Protein AF-A0A538QZY6-F1 (afdb_monomer)

pLDDT: mean 91.58, std 9.6, range [36.25, 98.44]

Solvent-accessible surface area (backbone atoms only — not comparable to full-atom values): 8959 Å² total; per-residue (Å²): 108,74,67,59,50,43,41,71,76,74,22,96,43,62,65,58,53,46,62,78,39,37,48,50,21,63,59,52,53,33,51,52,58,46,69,74,70,63,72,83,82,62,56,75,77,49,44,30,51,52,51,33,50,54,41,45,55,58,18,52,77,59,37,74,68,27,43,51,49,50,51,37,33,49,46,20,0,33,45,39,68,39,38,72,75,28,38,60,79,59,51,74,83,44,74,67,30,39,54,41,46,51,36,41,51,51,34,54,55,51,52,29,58,53,63,35,80,92,36,36,67,39,37,53,49,35,52,51,52,54,51,51,35,37,76,73,58,73,46,54,61,53,46,64,59,68,44,55,78,31,69,70,55,46,54,47,43,75,74,32,54,65,77,85,129

Structure (mmCIF, N/CA/C/O backbone):
data_AF-A0A538QZY6-F1
#
_entry.id   AF-A0A538QZY6-F1
#
loop_
_atom_site.group_PDB
_atom_site.id
_atom_site.type_symbol
_atom_site.label_atom_id
_atom_site.label_alt_id
_atom_site.label_comp_id
_atom_site.label_asym_id
_atom_site.label_entity_id
_atom_site.label_seq_id
_atom_site.pdbx_PDB_ins_code
_atom_site.Cartn_x
_atom_site.Cartn_y
_atom_site.Cartn_z
_atom_site.occupancy
_atom_site.B_iso_or_equiv
_atom_site.auth_seq_id
_atom_site.auth_comp_id
_atom_site.auth_asym_id
_atom_site.auth_atom_id
_atom_site.pdbx_PDB_model_num
ATOM 1 N N . MET A 1 1 ? -19.063 12.028 11.673 1.00 79.81 1 MET A N 1
ATOM 2 C CA . MET A 1 1 ? -17.652 11.579 11.793 1.00 79.81 1 MET A CA 1
ATOM 3 C C . MET A 1 1 ? -17.323 10.622 10.648 1.00 79.81 1 MET A C 1
ATOM 5 O O . MET A 1 1 ? -18.234 9.952 10.186 1.00 79.81 1 MET A O 1
ATOM 9 N N . LEU A 1 2 ? -16.073 10.538 10.168 1.00 86.00 2 LEU A N 1
ATOM 10 C CA . LEU A 1 2 ? -15.708 9.718 8.993 1.00 86.00 2 LEU A CA 1
ATOM 11 C C . LEU A 1 2 ? -16.147 8.241 9.110 1.00 86.00 2 LEU A C 1
ATOM 13 O O . LEU A 1 2 ? -16.649 7.680 8.143 1.00 86.00 2 LEU A O 1
ATOM 17 N N . LEU A 1 3 ? -16.060 7.637 10.300 1.00 86.69 3 LEU A N 1
ATOM 18 C CA . LEU A 1 3 ? -16.551 6.271 10.544 1.00 86.69 3 LEU A CA 1
ATOM 19 C C . LEU A 1 3 ? -18.059 6.105 10.293 1.00 86.69 3 LEU A C 1
ATOM 21 O O . LEU A 1 3 ? -18.479 5.092 9.750 1.00 86.69 3 LEU A O 1
ATOM 25 N N . GLU A 1 4 ? -18.878 7.108 10.612 1.00 88.31 4 GLU A N 1
ATOM 26 C CA . GLU A 1 4 ? -20.324 7.067 10.334 1.00 88.31 4 GLU A CA 1
ATOM 27 C C . GLU A 1 4 ? -20.609 7.099 8.827 1.00 88.31 4 GLU A C 1
ATOM 29 O O . GLU A 1 4 ? -21.620 6.571 8.369 1.00 88.31 4 GLU A O 1
ATOM 34 N N . ILE A 1 5 ? -19.719 7.723 8.051 1.00 89.56 5 ILE A N 1
ATOM 35 C CA . ILE A 1 5 ? -19.794 7.750 6.588 1.00 89.56 5 ILE A CA 1
ATOM 36 C C . ILE A 1 5 ? -19.426 6.372 6.045 1.00 89.56 5 ILE A C 1
ATOM 38 O O . ILE A 1 5 ? -20.178 5.815 5.259 1.00 89.56 5 ILE A O 1
ATOM 42 N N . VAL A 1 6 ? -18.353 5.762 6.550 1.00 91.56 6 VAL A N 1
ATOM 43 C CA . VAL A 1 6 ? -17.979 4.377 6.217 1.00 91.56 6 VAL A CA 1
ATOM 44 C C . VAL A 1 6 ? -19.123 3.397 6.525 1.00 91.56 6 VAL A C 1
ATOM 46 O O . VAL A 1 6 ? -19.472 2.567 5.682 1.00 91.56 6 VAL A O 1
ATOM 49 N N . HIS A 1 7 ? -19.767 3.541 7.690 1.00 91.81 7 HIS A N 1
ATOM 50 C CA . HIS A 1 7 ? -20.947 2.755 8.080 1.00 91.81 7 HIS A CA 1
ATOM 51 C C . HIS A 1 7 ? -22.124 2.974 7.136 1.00 91.81 7 HIS A C 1
ATOM 53 O O . HIS A 1 7 ? -22.794 2.020 6.745 1.00 91.81 7 HIS A O 1
ATOM 59 N N . ALA A 1 8 ? -22.352 4.216 6.721 1.00 90.06 8 ALA A N 1
ATOM 60 C CA . ALA A 1 8 ? -23.378 4.548 5.749 1.00 90.06 8 ALA A CA 1
ATOM 61 C C . ALA A 1 8 ? -23.125 3.988 4.348 1.00 90.06 8 ALA A C 1
ATOM 63 O O . ALA A 1 8 ? -24.085 3.677 3.647 1.00 90.06 8 ALA A O 1
ATOM 64 N N . CYS A 1 9 ? -21.860 3.817 3.966 1.00 89.69 9 CYS A N 1
ATOM 65 C CA . CYS A 1 9 ? -21.463 3.120 2.746 1.00 89.69 9 CYS A CA 1
ATOM 66 C C . CYS A 1 9 ? -21.626 1.588 2.865 1.00 89.69 9 CYS A C 1
ATOM 68 O O . CYS A 1 9 ? -21.268 0.865 1.939 1.00 89.69 9 CYS A O 1
ATOM 70 N N . GLY A 1 10 ? -22.140 1.071 3.992 1.00 93.56 10 GLY A N 1
ATOM 71 C CA . GLY A 1 10 ? -22.411 -0.353 4.218 1.00 93.56 10 GLY A CA 1
ATOM 72 C C . GLY A 1 10 ? -21.243 -1.146 4.809 1.00 93.56 10 GLY A C 1
ATOM 73 O O . GLY A 1 10 ? -21.323 -2.370 4.908 1.00 93.56 10 GLY A O 1
ATOM 74 N N . PHE A 1 11 ? -20.165 -0.481 5.228 1.00 95.00 11 PHE A N 1
ATOM 75 C CA . PHE A 1 11 ? -18.972 -1.136 5.763 1.00 95.00 11 PHE A CA 1
ATOM 76 C C . PHE A 1 11 ? -18.865 -0.917 7.263 1.00 95.00 11 PHE A C 1
ATOM 78 O O . PHE A 1 11 ? -18.998 0.199 7.734 1.00 95.00 11 PHE A O 1
ATOM 85 N N . ARG A 1 12 ? -18.581 -1.967 8.040 1.00 94.62 12 ARG A N 1
ATOM 86 C CA . ARG A 1 12 ? -18.455 -1.839 9.506 1.00 94.62 12 ARG A CA 1
ATOM 87 C C . ARG A 1 12 ? -17.124 -1.240 9.958 1.00 94.62 12 ARG A C 1
ATOM 89 O O . ARG A 1 12 ? -17.041 -0.736 11.075 1.00 94.62 12 ARG A O 1
ATOM 96 N N . THR A 1 13 ? -16.095 -1.338 9.122 1.00 95.75 13 THR A N 1
ATOM 97 C CA . THR A 1 13 ? -14.733 -0.902 9.436 1.00 95.75 13 THR A CA 1
ATOM 98 C C . THR A 1 13 ? -14.087 -0.259 8.210 1.00 95.75 13 THR A C 1
ATOM 100 O O . THR A 1 13 ? -14.523 -0.496 7.077 1.00 95.75 13 THR A O 1
ATOM 103 N N . ILE A 1 14 ? -13.052 0.554 8.427 1.00 96.56 14 ILE A N 1
ATOM 104 C CA . ILE A 1 14 ? -12.299 1.204 7.350 1.00 96.56 14 ILE A CA 1
ATOM 105 C C . ILE A 1 14 ? -11.533 0.154 6.550 1.00 96.56 14 ILE A C 1
ATOM 107 O O . ILE A 1 14 ? -11.522 0.218 5.320 1.00 96.56 14 ILE A O 1
ATOM 111 N N . THR A 1 15 ? -10.982 -0.863 7.221 1.00 96.00 15 THR A N 1
ATOM 112 C CA . THR A 1 15 ? -10.328 -1.986 6.536 1.00 96.00 15 THR A CA 1
ATOM 113 C C . THR A 1 15 ? -11.280 -2.653 5.550 1.00 96.00 15 THR A C 1
ATOM 115 O O . THR A 1 15 ? -10.921 -2.824 4.391 1.00 96.00 15 THR A O 1
ATOM 118 N N . ALA A 1 16 ? -12.519 -2.961 5.950 1.00 96.25 16 ALA A N 1
ATOM 119 C CA . ALA A 1 16 ? -13.495 -3.579 5.050 1.00 96.25 16 ALA A CA 1
ATOM 120 C C . ALA A 1 16 ? -13.841 -2.679 3.847 1.00 96.25 16 ALA A C 1
ATOM 122 O O . ALA A 1 16 ? -13.950 -3.165 2.721 1.00 96.25 16 ALA A O 1
ATOM 123 N N . PHE A 1 17 ? -13.981 -1.368 4.074 1.00 96.31 17 PHE A N 1
ATOM 124 C CA . PHE A 1 17 ? -14.220 -0.390 3.008 1.00 96.31 17 PHE A CA 1
ATOM 125 C C . PHE A 1 17 ? -13.070 -0.342 1.993 1.00 96.31 17 PHE A C 1
ATOM 127 O O . PHE A 1 17 ? -13.309 -0.312 0.781 1.00 96.31 17 PHE A O 1
ATOM 134 N N . ALA A 1 18 ? -11.827 -0.368 2.478 1.00 96.31 18 ALA A N 1
ATOM 135 C CA . ALA A 1 18 ? -10.643 -0.338 1.635 1.00 96.31 18 ALA A CA 1
ATOM 136 C C . ALA A 1 18 ? -10.382 -1.679 0.922 1.00 96.31 18 ALA A C 1
ATOM 138 O O . ALA A 1 18 ? -10.010 -1.686 -0.251 1.00 96.31 18 ALA A O 1
ATOM 139 N N . GLU A 1 19 ? -10.587 -2.819 1.583 1.00 94.94 19 GLU A N 1
ATOM 140 C CA . GLU A 1 19 ? -10.441 -4.168 1.004 1.00 94.94 19 GLU A CA 1
ATOM 141 C C . GLU A 1 19 ? -11.405 -4.399 -0.169 1.00 94.94 19 GLU A C 1
ATOM 143 O O . GLU A 1 19 ? -11.042 -5.047 -1.145 1.00 94.94 19 GLU A O 1
ATOM 148 N N . ALA A 1 20 ? -12.594 -3.788 -0.146 1.00 96.00 20 ALA A N 1
ATOM 149 C CA . ALA A 1 20 ? -13.535 -3.837 -1.269 1.00 96.00 20 ALA A CA 1
ATOM 150 C C . ALA A 1 20 ? -13.046 -3.103 -2.535 1.00 96.00 20 ALA A C 1
ATOM 152 O O . ALA A 1 20 ? -13.638 -3.251 -3.603 1.00 96.00 20 ALA A O 1
ATOM 153 N N . ARG A 1 21 ? -11.980 -2.300 -2.429 1.00 95.44 21 ARG A N 1
ATOM 154 C CA . ARG A 1 21 ? -11.424 -1.483 -3.518 1.00 95.44 21 ARG A CA 1
ATOM 155 C C . ARG A 1 21 ? -9.903 -1.622 -3.575 1.00 95.44 21 ARG A C 1
ATOM 157 O O . ARG A 1 21 ? -9.216 -0.616 -3.435 1.00 95.44 21 ARG A O 1
ATOM 164 N N . PRO A 1 22 ? -9.338 -2.826 -3.748 1.00 94.62 22 PRO A N 1
ATOM 165 C CA . PRO A 1 22 ? -7.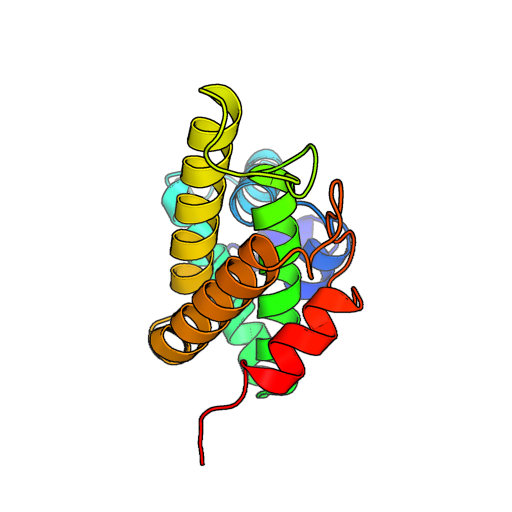955 -3.136 -3.379 1.00 94.62 22 PRO A CA 1
ATOM 166 C C . PRO A 1 22 ? -6.879 -2.295 -4.085 1.00 94.62 22 PRO A C 1
ATOM 168 O O . PRO A 1 22 ? -5.785 -2.135 -3.557 1.00 94.62 22 PRO A O 1
ATOM 171 N N . THR A 1 23 ? -7.191 -1.705 -5.238 1.00 97.00 23 THR A N 1
ATOM 172 C CA . THR A 1 23 ? -6.284 -0.844 -6.012 1.00 97.00 23 THR A CA 1
ATOM 173 C C . THR A 1 23 ? -6.590 0.651 -5.889 1.00 97.00 23 THR A C 1
ATOM 175 O O . THR A 1 23 ? -5.952 1.450 -6.565 1.00 97.00 23 THR A O 1
ATOM 178 N N . ALA A 1 24 ? -7.565 1.050 -5.069 1.00 97.50 24 ALA A N 1
ATOM 179 C CA . ALA A 1 24 ? -7.823 2.459 -4.788 1.00 97.50 24 ALA A CA 1
ATOM 180 C C . ALA A 1 24 ? -6.763 3.003 -3.821 1.00 97.50 24 ALA A C 1
ATOM 182 O O . ALA A 1 24 ? -6.508 2.387 -2.774 1.00 97.50 24 ALA A O 1
ATOM 183 N N . SER A 1 25 ? -6.163 4.141 -4.182 1.00 97.62 25 SER A N 1
ATOM 184 C CA . SER A 1 25 ? -5.279 4.922 -3.310 1.00 97.62 25 SER A CA 1
ATOM 185 C C . SER A 1 25 ? -6.056 5.542 -2.156 1.00 97.62 25 SER A C 1
ATOM 187 O O . SER A 1 25 ? -7.286 5.649 -2.207 1.00 97.62 25 SER A O 1
ATOM 189 N N . LEU A 1 26 ? -5.356 5.996 -1.115 1.00 96.88 26 LEU A N 1
ATOM 190 C CA . LEU A 1 26 ? -6.021 6.636 0.018 1.00 96.88 26 LEU A CA 1
ATOM 191 C C . LEU A 1 26 ? -6.792 7.887 -0.417 1.00 96.88 26 LEU A C 1
ATOM 193 O O . LEU A 1 26 ? -7.897 8.136 0.065 1.00 96.88 26 LEU A O 1
ATOM 197 N N . ARG A 1 27 ? -6.246 8.622 -1.391 1.00 95.75 27 ARG A N 1
ATOM 198 C CA . ARG A 1 27 ? -6.925 9.759 -2.001 1.00 95.75 27 ARG A CA 1
ATOM 199 C C . ARG A 1 27 ? -8.246 9.366 -2.657 1.00 95.75 27 ARG A C 1
ATOM 201 O O . ARG A 1 27 ? -9.254 10.015 -2.413 1.00 95.75 27 ARG A O 1
ATOM 208 N N . GLN A 1 28 ? -8.249 8.307 -3.462 1.00 95.81 28 GLN A N 1
ATOM 209 C CA . GLN A 1 28 ? -9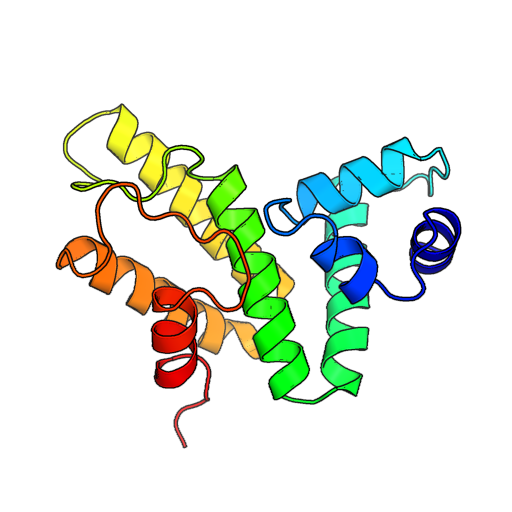.459 7.832 -4.138 1.00 95.81 28 GLN A CA 1
ATOM 210 C C . GLN A 1 28 ? -10.496 7.318 -3.136 1.00 95.81 28 GLN A C 1
ATOM 212 O O . GLN A 1 28 ? -11.673 7.622 -3.267 1.00 95.81 28 GLN A O 1
ATOM 217 N N . LEU A 1 29 ? -10.058 6.604 -2.094 1.00 95.56 29 LEU A N 1
ATOM 218 C CA . LEU A 1 29 ? -10.931 6.175 -0.999 1.00 95.56 29 LEU A CA 1
ATOM 219 C C . LEU A 1 29 ? -11.575 7.371 -0.279 1.00 95.56 29 LEU A C 1
ATOM 221 O O . LEU A 1 29 ? -12.756 7.327 0.057 1.00 95.56 29 LEU A O 1
ATOM 225 N N . ALA A 1 30 ? -10.814 8.442 -0.049 1.00 93.62 30 ALA A N 1
ATOM 226 C CA . ALA A 1 30 ? -11.327 9.673 0.540 1.00 93.62 30 ALA A CA 1
ATOM 227 C C . ALA A 1 30 ? -12.313 10.398 -0.392 1.00 93.62 30 ALA A C 1
ATOM 229 O O . ALA A 1 30 ? -13.365 10.842 0.070 1.00 93.62 30 ALA A O 1
ATOM 230 N N . ASP A 1 31 ? -11.999 10.486 -1.687 1.00 91.75 31 ASP A N 1
ATOM 231 C CA . ASP A 1 31 ? -12.868 11.102 -2.691 1.00 91.75 31 ASP A CA 1
ATOM 232 C C . ASP A 1 31 ? -14.198 10.322 -2.826 1.00 91.75 31 ASP A C 1
ATOM 234 O O . ASP A 1 31 ? -15.259 10.945 -2.872 1.00 91.75 31 ASP A O 1
ATOM 238 N N . ASP A 1 32 ? -14.170 8.982 -2.781 1.00 91.12 32 ASP A N 1
ATOM 239 C CA . ASP A 1 32 ? -15.366 8.120 -2.765 1.00 91.12 32 ASP A CA 1
ATOM 240 C C . ASP A 1 32 ? -16.256 8.411 -1.541 1.00 91.12 32 ASP A C 1
ATOM 242 O O . ASP A 1 32 ? -17.459 8.637 -1.675 1.00 91.12 32 ASP A O 1
ATOM 246 N N . LEU A 1 33 ? -15.667 8.470 -0.339 1.00 89.75 33 LEU A N 1
ATOM 247 C CA . LEU A 1 33 ? -16.406 8.789 0.892 1.00 89.75 33 LEU A CA 1
ATOM 248 C C . LEU A 1 33 ? -16.996 10.207 0.867 1.00 89.75 33 LEU A C 1
ATOM 250 O O . LEU A 1 33 ? -18.055 10.453 1.449 1.00 89.75 33 LEU A O 1
ATOM 254 N N . GLN A 1 34 ? -16.318 11.149 0.209 1.00 86.31 34 GLN A N 1
ATOM 255 C CA . GLN A 1 34 ? -16.806 12.515 0.046 1.00 86.31 34 GLN A CA 1
ATOM 256 C C . GLN A 1 34 ? -17.952 12.593 -0.976 1.00 86.31 34 GLN A C 1
ATOM 258 O O . GLN A 1 34 ? -18.901 13.358 -0.770 1.00 86.31 34 GLN A O 1
ATOM 263 N N . ALA A 1 35 ? -17.875 11.816 -2.061 1.00 83.50 35 ALA A N 1
ATOM 264 C CA . ALA A 1 35 ? -18.884 11.764 -3.117 1.00 83.50 35 ALA A CA 1
ATOM 265 C C . ALA A 1 35 ? -20.223 11.189 -2.627 1.00 83.50 35 ALA A C 1
ATOM 267 O O . ALA A 1 35 ? -21.274 11.657 -3.066 1.00 83.50 35 ALA A O 1
ATOM 268 N N . ASP A 1 36 ? -20.202 10.289 -1.639 1.00 74.25 36 ASP A N 1
ATOM 269 C CA . ASP A 1 36 ? -21.397 9.709 -1.001 1.00 74.25 36 ASP A CA 1
ATOM 270 C C . ASP A 1 36 ? -22.198 10.708 -0.121 1.00 74.25 36 ASP A C 1
ATOM 272 O O . ASP A 1 36 ? -23.066 10.340 0.677 1.00 74.25 36 ASP A O 1
ATOM 276 N N . GLY A 1 37 ? -21.965 12.015 -0.298 1.00 57.38 37 GLY A N 1
ATOM 277 C CA . GLY A 1 37 ? -22.917 13.079 0.037 1.00 57.38 37 GLY A CA 1
ATOM 278 C C . GLY A 1 37 ? -22.879 13.584 1.479 1.00 57.38 37 GLY A C 1
ATOM 279 O O . GLY A 1 37 ? -23.653 14.470 1.841 1.00 57.38 37 GLY A O 1
ATOM 280 N N . ARG A 1 38 ? -21.968 13.082 2.316 1.00 63.06 38 ARG A N 1
ATOM 281 C CA . ARG A 1 38 ? -21.813 13.508 3.717 1.00 63.06 38 ARG A CA 1
ATOM 282 C C . ARG A 1 38 ? -20.613 14.437 3.855 1.00 63.06 38 ARG A C 1
ATOM 284 O O . ARG A 1 38 ? -19.608 14.092 4.468 1.00 63.06 38 ARG A O 1
ATOM 291 N N . SER A 1 39 ? -20.700 15.621 3.250 1.00 60.69 39 SER A N 1
ATOM 292 C CA . SER A 1 39 ? -19.628 16.616 3.347 1.00 60.69 39 SER A CA 1
ATOM 293 C C . SER A 1 39 ? -19.404 17.021 4.806 1.00 60.69 39 SER A C 1
ATOM 295 O O . SER A 1 39 ? -20.248 17.669 5.418 1.00 60.69 39 SER A O 1
ATOM 297 N N . LEU A 1 40 ? -18.238 16.674 5.354 1.00 66.62 40 LEU A N 1
ATOM 298 C CA . LEU A 1 40 ? -17.771 17.147 6.660 1.00 66.62 40 LEU A CA 1
ATOM 299 C C . LEU A 1 40 ? -17.253 18.600 6.608 1.00 66.62 40 LEU A C 1
ATOM 301 O O . LEU A 1 40 ? -16.715 19.088 7.596 1.00 66.62 40 LEU A O 1
ATOM 305 N N . GLY A 1 41 ? -17.346 19.284 5.456 1.00 69.44 41 GLY A N 1
ATOM 306 C CA . GLY A 1 41 ? -16.753 20.613 5.253 1.00 69.44 41 GLY A CA 1
ATOM 307 C C . GLY A 1 41 ? -15.217 20.617 5.256 1.00 69.44 41 GLY A C 1
ATOM 308 O O . GLY A 1 41 ? -14.598 21.674 5.338 1.00 69.44 41 GLY A O 1
ATOM 309 N N . LEU A 1 42 ? -14.589 19.441 5.180 1.00 73.25 42 LEU A N 1
ATOM 310 C CA . LEU A 1 42 ? -13.139 19.283 5.192 1.00 73.25 42 LEU A CA 1
ATOM 311 C C . LEU A 1 42 ? -12.550 19.485 3.791 1.00 73.25 42 LEU A C 1
ATOM 313 O O . LEU A 1 42 ? -13.123 19.055 2.790 1.00 73.25 42 LEU A O 1
ATOM 317 N N . SER A 1 43 ? -11.361 20.094 3.728 1.00 79.12 43 SER A N 1
ATOM 318 C CA . SER A 1 43 ? -10.573 20.127 2.490 1.00 79.12 43 SER A CA 1
ATOM 319 C C . SER A 1 43 ? -10.195 18.702 2.050 1.00 79.12 43 SER A C 1
ATOM 321 O O . SER A 1 43 ? -10.026 17.836 2.913 1.00 79.12 43 SER A O 1
ATOM 323 N N . PRO A 1 44 ? -9.980 18.436 0.750 1.00 71.12 44 PRO A N 1
ATOM 324 C CA . PRO A 1 44 ? -9.689 17.077 0.287 1.00 71.12 44 PRO A CA 1
ATOM 325 C C . PRO A 1 44 ? -8.458 16.430 0.955 1.00 71.12 44 PRO A C 1
ATOM 327 O O . PRO A 1 44 ? -8.482 15.260 1.318 1.00 71.12 44 PRO A O 1
ATOM 330 N N . GLY A 1 45 ? -7.401 17.207 1.230 1.00 78.19 45 GLY A N 1
ATOM 331 C CA . GLY A 1 45 ? -6.217 16.711 1.954 1.00 78.19 45 GLY A CA 1
ATOM 332 C C . GLY A 1 45 ? -6.423 16.508 3.464 1.00 78.19 45 GLY A C 1
ATOM 333 O O . GLY A 1 45 ? -5.550 15.966 4.143 1.00 78.19 45 GLY A O 1
ATOM 334 N N . ALA A 1 46 ? -7.540 16.973 4.029 1.00 85.81 46 ALA A N 1
ATOM 335 C CA . ALA A 1 46 ? -7.920 16.688 5.412 1.00 85.81 46 ALA A CA 1
ATOM 336 C C . ALA A 1 46 ? -8.695 15.366 5.522 1.00 85.81 46 ALA A C 1
ATOM 338 O O . ALA A 1 46 ? -8.439 14.617 6.460 1.00 85.81 46 ALA A O 1
ATOM 339 N N . TRP A 1 47 ? -9.551 15.038 4.545 1.00 89.00 47 TRP A N 1
ATOM 340 C CA . TRP A 1 47 ? -10.222 13.733 4.473 1.00 89.00 47 TRP A CA 1
ATOM 341 C C . TRP A 1 47 ? -9.227 12.583 4.399 1.00 89.00 47 TRP A C 1
ATOM 343 O O . TRP A 1 47 ? -9.299 11.647 5.186 1.00 89.00 47 TRP A O 1
ATOM 353 N N . GLU A 1 48 ? -8.266 12.691 3.486 1.00 91.50 48 GLU A N 1
ATOM 354 C CA . GLU A 1 48 ? -7.233 11.681 3.277 1.00 91.50 48 GLU A CA 1
ATOM 355 C C . GLU A 1 48 ? -6.415 11.421 4.548 1.00 91.50 48 GLU A C 1
ATOM 357 O O . GLU A 1 48 ? -6.274 10.280 4.979 1.00 91.50 48 GLU A O 1
ATOM 362 N N . ARG A 1 49 ? -5.946 12.484 5.214 1.00 91.56 49 ARG A N 1
ATOM 363 C CA . ARG A 1 49 ? -5.193 12.356 6.470 1.00 91.56 49 ARG A CA 1
ATOM 364 C C . ARG A 1 49 ? -6.032 11.769 7.600 1.00 91.56 49 ARG A C 1
ATOM 366 O O . ARG A 1 49 ? -5.531 10.928 8.335 1.00 91.56 49 ARG A O 1
ATOM 373 N N . GLN A 1 50 ? -7.291 12.186 7.728 1.00 92.81 50 GLN A N 1
ATOM 374 C CA . GLN A 1 50 ? -8.184 11.650 8.754 1.00 92.81 50 GLN A CA 1
ATOM 375 C C . GLN A 1 50 ? -8.527 10.176 8.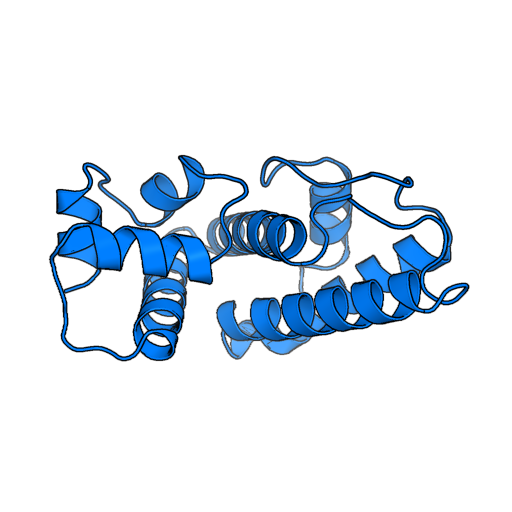501 1.00 92.81 50 GLN A C 1
ATOM 377 O O . GLN A 1 50 ? -8.608 9.401 9.450 1.00 92.81 50 GLN A O 1
ATOM 382 N N . LEU A 1 51 ? -8.696 9.775 7.239 1.00 95.19 51 LEU A N 1
ATOM 383 C CA . LEU A 1 51 ? -8.903 8.380 6.863 1.00 95.19 51 LEU A CA 1
ATOM 384 C C . LEU A 1 51 ? -7.673 7.528 7.202 1.00 95.19 51 LEU A C 1
ATOM 386 O O . LEU A 1 51 ? -7.830 6.458 7.783 1.00 95.19 51 LEU A O 1
ATOM 390 N N . ALA A 1 52 ? -6.465 8.013 6.890 1.00 96.56 52 ALA A N 1
ATOM 391 C CA . ALA A 1 52 ? -5.212 7.353 7.270 1.00 96.56 52 ALA A CA 1
ATOM 392 C C . ALA A 1 52 ? -5.095 7.173 8.789 1.00 96.56 52 ALA A C 1
ATOM 394 O O . ALA A 1 52 ? -4.743 6.089 9.241 1.00 96.56 52 ALA A O 1
ATOM 395 N N . GLU A 1 53 ? -5.394 8.224 9.559 1.00 95.88 53 GLU A N 1
ATOM 396 C CA . GLU A 1 53 ? -5.341 8.196 11.024 1.00 95.88 53 GLU A CA 1
ATOM 397 C C . GLU A 1 53 ? -6.261 7.115 11.593 1.00 95.88 53 GLU A C 1
ATOM 399 O O . GLU A 1 53 ? -5.802 6.203 12.271 1.00 95.88 53 GLU A O 1
ATOM 404 N N . LEU A 1 54 ? -7.547 7.170 11.240 1.00 95.94 54 LEU A N 1
ATOM 405 C CA . LEU A 1 54 ? -8.551 6.252 11.774 1.00 95.94 54 LEU A CA 1
ATOM 406 C C . LEU A 1 54 ? -8.308 4.806 11.329 1.00 95.94 54 LEU A C 1
ATOM 408 O O . LEU A 1 54 ? -8.565 3.873 12.086 1.00 95.94 54 LEU A O 1
ATOM 412 N N . TRP A 1 55 ? -7.809 4.599 10.106 1.00 97.69 55 TRP A N 1
ATOM 413 C CA . TRP A 1 55 ? -7.437 3.260 9.657 1.00 97.69 55 TRP A CA 1
ATOM 414 C C . TRP A 1 55 ? -6.236 2.726 10.436 1.00 97.69 55 TRP A C 1
ATOM 416 O O . TRP A 1 55 ? -6.206 1.549 10.791 1.00 97.69 55 TRP A O 1
ATOM 426 N N . ARG A 1 56 ? -5.266 3.590 10.749 1.00 97.06 56 ARG A N 1
ATOM 427 C CA . ARG A 1 56 ? -4.118 3.213 11.570 1.00 97.06 56 ARG A CA 1
ATOM 428 C C . ARG A 1 56 ? -4.544 2.844 12.980 1.00 97.06 56 ARG A C 1
ATOM 430 O O . ARG A 1 56 ? -4.145 1.786 13.439 1.00 97.06 56 ARG A O 1
ATOM 437 N N . GLU A 1 57 ? -5.402 3.637 13.614 1.00 96.12 57 GLU A N 1
ATOM 438 C CA . GLU A 1 57 ? -5.980 3.304 14.921 1.00 96.12 57 GLU A CA 1
ATOM 439 C C . GLU A 1 57 ? -6.690 1.936 14.889 1.00 96.12 57 GLU A C 1
ATOM 441 O O . GLU A 1 57 ? -6.454 1.090 15.750 1.00 96.12 57 GLU A O 1
ATOM 446 N N . GLU A 1 58 ? -7.507 1.667 13.861 1.00 96.81 58 GLU A N 1
ATOM 447 C CA . GLU A 1 58 ? -8.152 0.358 13.670 1.00 96.81 58 GLU A CA 1
ATOM 448 C C . GLU A 1 58 ? -7.124 -0.778 13.532 1.00 96.81 58 GLU A C 1
ATOM 450 O O . GLU A 1 58 ? -7.291 -1.847 14.120 1.00 96.81 58 GLU A O 1
ATOM 455 N N . ALA A 1 59 ? -6.054 -0.557 12.769 1.00 96.88 59 ALA A N 1
ATOM 456 C CA . ALA A 1 59 ? -5.001 -1.540 12.548 1.00 96.88 59 ALA A CA 1
ATOM 457 C C . ALA A 1 59 ? -4.129 -1.768 13.797 1.00 96.88 59 ALA A C 1
ATOM 459 O O . ALA A 1 59 ? -3.715 -2.901 14.045 1.00 96.88 59 ALA A O 1
ATOM 460 N N . GLU A 1 60 ? -3.889 -0.737 14.611 1.00 95.56 60 GLU A N 1
ATOM 461 C CA . GLU A 1 60 ? -3.150 -0.822 15.878 1.00 95.56 60 GLU A CA 1
ATOM 462 C C . GLU A 1 60 ? -3.878 -1.711 16.893 1.00 95.56 60 GLU A C 1
ATOM 464 O O . GLU A 1 60 ? -3.233 -2.495 17.593 1.00 95.56 60 GLU A O 1
ATOM 469 N N . LEU A 1 61 ? -5.217 -1.686 16.914 1.00 96.25 61 LEU A N 1
ATOM 470 C CA . LEU A 1 61 ? -6.027 -2.595 17.739 1.00 96.25 61 LEU A CA 1
ATOM 471 C C . LEU A 1 61 ? -5.833 -4.077 17.371 1.00 96.25 61 LEU A C 1
ATOM 473 O O . LEU A 1 61 ? -6.078 -4.954 18.199 1.00 96.25 61 LEU A O 1
ATOM 477 N N . LEU A 1 62 ? -5.381 -4.363 16.146 1.00 94.19 62 LEU A N 1
ATOM 478 C CA . LEU A 1 62 ? -5.054 -5.707 15.658 1.00 94.19 62 LEU A CA 1
ATOM 479 C C . LEU A 1 62 ? -3.561 -6.058 15.837 1.00 94.19 62 LEU A C 1
ATOM 481 O O . LEU A 1 62 ? -3.127 -7.148 15.454 1.00 94.19 62 LEU A O 1
ATOM 485 N N . GLY A 1 63 ? -2.771 -5.156 16.424 1.00 93.50 63 GLY A N 1
ATOM 486 C CA . GLY A 1 63 ? -1.343 -5.324 16.676 1.00 93.50 63 GLY A CA 1
ATOM 487 C C . GLY A 1 63 ? -0.466 -5.195 15.425 1.00 93.50 63 GLY A C 1
ATOM 488 O O . GLY A 1 63 ? -0.891 -4.730 14.368 1.00 93.50 63 GLY A O 1
ATOM 489 N N . ALA A 1 64 ? 0.792 -5.636 15.540 1.00 91.81 64 ALA A N 1
ATOM 490 C CA . ALA A 1 64 ? 1.805 -5.471 14.491 1.00 91.81 64 ALA A CA 1
ATOM 491 C C . ALA A 1 64 ? 1.379 -6.054 13.128 1.00 91.81 64 ALA A C 1
ATOM 493 O O . ALA A 1 64 ? 1.614 -5.435 12.091 1.00 91.81 64 ALA A O 1
ATOM 494 N N . ALA A 1 65 ? 0.696 -7.205 13.129 1.00 93.12 65 ALA A N 1
ATOM 495 C CA . ALA A 1 65 ? 0.194 -7.836 11.908 1.00 93.12 65 ALA A CA 1
ATOM 496 C C . ALA A 1 65 ? -0.921 -7.016 11.228 1.00 93.12 65 ALA A C 1
ATOM 498 O O . ALA A 1 65 ? -1.010 -6.998 9.999 1.00 93.12 65 ALA A O 1
ATOM 499 N N . GLY A 1 66 ? -1.749 -6.311 12.007 1.00 95.88 66 GLY A N 1
ATOM 500 C CA . GLY A 1 66 ? -2.765 -5.400 11.482 1.00 95.88 66 GLY A CA 1
ATOM 501 C C . GLY A 1 66 ? -2.144 -4.207 10.767 1.00 95.88 66 GLY A C 1
ATOM 502 O O . GLY A 1 66 ? -2.515 -3.895 9.635 1.00 95.88 66 GLY A O 1
ATOM 503 N N . ILE A 1 67 ? -1.143 -3.590 11.397 1.00 96.56 67 ILE A N 1
ATOM 504 C CA . ILE A 1 67 ? -0.406 -2.452 10.838 1.00 96.56 67 ILE A CA 1
ATOM 505 C C . ILE A 1 67 ? 0.367 -2.839 9.578 1.00 96.56 67 ILE A C 1
ATOM 507 O O . ILE A 1 67 ? 0.326 -2.115 8.584 1.00 96.56 67 ILE A O 1
ATOM 511 N N . GLU A 1 68 ? 1.000 -4.012 9.570 1.00 96.50 68 GLU A N 1
ATOM 512 C CA . GLU A 1 68 ? 1.646 -4.552 8.374 1.00 96.50 68 GLU A CA 1
ATOM 513 C C . GLU A 1 68 ? 0.651 -4.738 7.222 1.00 96.50 68 GLU A C 1
ATOM 515 O O . GLU A 1 68 ? 0.896 -4.279 6.103 1.00 96.50 68 GLU A O 1
ATOM 520 N N . ARG A 1 69 ? -0.502 -5.367 7.490 1.00 96.69 69 ARG A N 1
ATOM 521 C CA . ARG A 1 69 ? -1.537 -5.586 6.473 1.00 96.69 69 ARG A CA 1
ATOM 522 C C . ARG A 1 69 ? -2.081 -4.266 5.930 1.00 96.69 69 ARG A C 1
ATOM 524 O O . ARG A 1 69 ? -2.192 -4.119 4.713 1.00 96.69 69 ARG A O 1
ATOM 531 N N . MET A 1 70 ? -2.386 -3.307 6.805 1.00 97.75 70 MET A N 1
ATOM 532 C CA . MET A 1 70 ? -2.808 -1.961 6.406 1.00 97.75 70 MET A CA 1
ATOM 533 C C . MET A 1 70 ? -1.759 -1.313 5.501 1.00 97.75 70 MET A C 1
ATOM 535 O O . MET A 1 70 ? -2.098 -0.775 4.449 1.00 97.75 70 MET A O 1
ATOM 539 N N . ALA A 1 71 ? -0.484 -1.384 5.879 1.00 97.94 71 ALA A N 1
ATOM 540 C CA . ALA A 1 71 ? 0.600 -0.774 5.128 1.00 97.94 71 ALA A CA 1
ATOM 541 C C . ALA A 1 71 ? 0.770 -1.388 3.735 1.00 97.94 71 ALA A C 1
ATOM 543 O O . ALA A 1 71 ? 0.900 -0.637 2.762 1.00 97.94 71 ALA A O 1
ATOM 544 N N . ARG A 1 72 ? 0.706 -2.724 3.619 1.00 98.00 72 ARG A N 1
ATOM 545 C CA . ARG A 1 72 ? 0.682 -3.415 2.319 1.00 98.00 72 ARG A CA 1
ATOM 546 C C . ARG A 1 72 ? -0.508 -2.966 1.492 1.00 98.00 72 ARG A C 1
ATOM 548 O O . ARG A 1 72 ? -0.342 -2.574 0.341 1.00 98.00 72 ARG A O 1
ATOM 555 N N . ARG A 1 73 ? -1.701 -2.961 2.089 1.00 98.06 73 ARG A N 1
ATOM 556 C CA . ARG A 1 73 ? -2.928 -2.576 1.397 1.00 98.06 73 ARG A CA 1
ATOM 557 C C . ARG A 1 73 ? -2.862 -1.138 0.890 1.00 98.06 73 ARG A C 1
ATOM 559 O O . ARG A 1 73 ? -3.163 -0.921 -0.280 1.00 98.06 73 ARG A O 1
ATOM 566 N N . LEU A 1 74 ? -2.439 -0.180 1.710 1.00 98.00 74 LEU A N 1
ATOM 567 C CA . LEU A 1 74 ? -2.217 1.202 1.278 1.00 98.00 74 LEU A CA 1
ATOM 568 C C . LEU A 1 74 ? -1.245 1.266 0.099 1.00 98.00 74 LEU A C 1
ATOM 570 O O . LEU A 1 74 ? -1.549 1.902 -0.907 1.00 98.00 74 LEU A O 1
ATOM 574 N N . LEU A 1 75 ? -0.114 0.560 0.191 1.00 98.19 75 LEU A N 1
ATOM 575 C CA . LEU A 1 75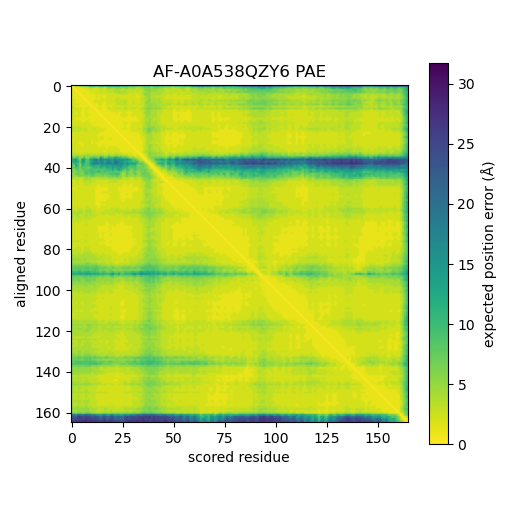 ? 0.915 0.580 -0.844 1.00 98.19 75 LEU A CA 1
ATOM 576 C C . LEU A 1 75 ? 0.389 0.096 -2.202 1.00 98.19 75 LEU A C 1
ATOM 578 O O . LEU A 1 75 ? 0.718 0.698 -3.218 1.00 98.19 75 LEU A O 1
ATOM 582 N N . VAL A 1 76 ? -0.465 -0.934 -2.231 1.00 98.44 76 VAL A N 1
ATOM 583 C CA . VAL A 1 76 ? -1.119 -1.406 -3.468 1.00 98.44 76 VAL A CA 1
ATOM 584 C C . VAL A 1 76 ? -1.869 -0.270 -4.166 1.00 98.44 76 VAL A C 1
ATOM 586 O O . VAL A 1 76 ? -1.697 -0.058 -5.366 1.00 98.44 76 VAL A O 1
ATOM 589 N N . GLY A 1 77 ? -2.672 0.484 -3.410 1.00 98.25 77 GLY A N 1
ATOM 590 C CA . GLY A 1 77 ? -3.446 1.605 -3.939 1.00 98.25 77 GLY A CA 1
ATOM 591 C C . GLY A 1 77 ? -2.567 2.752 -4.434 1.00 98.25 77 GLY A C 1
ATOM 592 O O . GLY A 1 77 ? -2.773 3.267 -5.533 1.00 98.25 77 GLY A O 1
ATOM 593 N N . GLU A 1 78 ? -1.548 3.120 -3.655 1.00 98.44 78 GLU A N 1
ATOM 594 C CA . GLU A 1 78 ? -0.612 4.184 -4.033 1.00 98.44 78 GLU A CA 1
ATOM 595 C C . GLU A 1 78 ? 0.187 3.823 -5.296 1.00 98.44 78 GLU A C 1
ATOM 597 O O . GLU A 1 78 ? 0.335 4.653 -6.195 1.00 98.44 78 GLU A O 1
ATOM 602 N N . LEU A 1 79 ? 0.640 2.570 -5.426 1.00 98.19 79 LEU A N 1
ATOM 603 C CA . LEU A 1 79 ? 1.313 2.091 -6.635 1.00 98.19 79 LEU A CA 1
ATOM 604 C C . LEU A 1 79 ? 0.370 2.094 -7.844 1.00 98.19 79 LEU A C 1
ATOM 606 O O . LEU A 1 79 ? 0.747 2.592 -8.905 1.00 98.19 79 LEU A O 1
ATOM 610 N N . ALA A 1 80 ? -0.858 1.594 -7.691 1.00 98.12 80 ALA A N 1
ATOM 611 C CA . ALA A 1 80 ? -1.851 1.574 -8.764 1.00 98.12 80 ALA A CA 1
ATOM 612 C C . ALA A 1 80 ? -2.163 2.980 -9.303 1.00 98.12 80 ALA A C 1
ATOM 614 O O . ALA A 1 80 ? -2.255 3.167 -10.519 1.00 98.12 80 ALA A O 1
ATOM 615 N N . ALA A 1 81 ? -2.264 3.978 -8.423 1.00 97.69 81 ALA A N 1
ATOM 616 C CA . ALA A 1 81 ? -2.480 5.366 -8.821 1.00 97.69 81 ALA A CA 1
ATOM 617 C C . ALA A 1 81 ? -1.229 6.011 -9.449 1.00 97.69 81 ALA A C 1
ATOM 619 O O . ALA A 1 81 ? -1.334 6.741 -10.439 1.00 97.69 81 ALA A O 1
ATOM 620 N N . ALA A 1 82 ? -0.040 5.756 -8.896 1.00 97.12 82 ALA A N 1
ATOM 621 C CA . ALA A 1 82 ? 1.196 6.410 -9.326 1.00 97.12 82 ALA A CA 1
ATOM 622 C C . ALA A 1 82 ? 1.743 5.860 -10.649 1.00 97.12 82 ALA A C 1
ATOM 624 O O . ALA A 1 82 ? 2.213 6.621 -11.503 1.00 97.12 82 ALA A O 1
ATOM 625 N N . ILE A 1 83 ? 1.688 4.536 -10.811 1.00 96.56 83 ILE A N 1
ATOM 626 C CA . ILE A 1 83 ? 2.267 3.792 -11.931 1.00 96.56 83 ILE A CA 1
ATOM 627 C C . ILE A 1 83 ? 1.236 2.815 -12.522 1.00 96.56 83 ILE A C 1
ATOM 629 O O . ILE A 1 83 ? 1.446 1.606 -12.528 1.00 96.56 83 ILE A O 1
ATOM 633 N N . PRO A 1 84 ? 0.128 3.312 -13.107 1.00 96.31 84 PRO A N 1
ATOM 634 C CA . PRO A 1 84 ? -0.996 2.474 -13.552 1.00 96.31 84 PRO A CA 1
ATOM 635 C C . PRO A 1 84 ? -0.650 1.479 -14.672 1.00 96.31 84 PRO A C 1
ATOM 637 O O . PRO A 1 84 ? -1.434 0.586 -14.976 1.00 96.31 84 PRO A O 1
ATOM 640 N N . LYS A 1 85 ? 0.518 1.627 -15.309 1.00 94.69 85 LYS A N 1
ATOM 641 C CA . LYS A 1 85 ? 1.045 0.691 -16.316 1.00 94.69 85 LYS A CA 1
ATOM 642 C C . LYS A 1 85 ? 1.991 -0.364 -15.720 1.00 94.69 85 LYS A C 1
ATOM 644 O O . LYS A 1 85 ? 2.578 -1.139 -16.470 1.00 94.69 85 LYS A O 1
ATOM 649 N N . GLY A 1 86 ? 2.140 -0.381 -14.398 1.00 95.44 86 GLY A N 1
ATOM 650 C CA . GLY A 1 86 ? 3.054 -1.249 -13.671 1.00 95.44 86 GLY A CA 1
ATOM 651 C C . GLY A 1 86 ?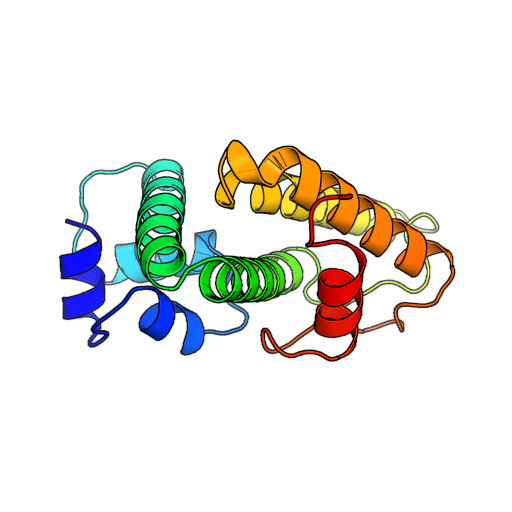 4.506 -0.783 -13.696 1.00 95.44 86 GLY A C 1
ATOM 652 O O . GLY A 1 86 ? 4.846 0.309 -14.163 1.00 95.44 86 GLY A O 1
ATOM 653 N N . TRP A 1 87 ? 5.359 -1.639 -13.145 1.00 96.31 87 TRP A N 1
ATOM 654 C CA . TRP A 1 87 ? 6.783 -1.403 -12.981 1.00 96.31 87 TRP A CA 1
ATOM 655 C C . TRP A 1 87 ? 7.485 -1.250 -14.327 1.00 96.31 87 TRP A C 1
ATOM 657 O O . TRP A 1 87 ? 7.240 -2.009 -15.268 1.00 96.31 87 TRP A O 1
ATOM 667 N N . LEU A 1 88 ? 8.393 -0.283 -14.427 1.00 92.94 88 LEU A N 1
ATOM 668 C CA . LEU A 1 88 ? 9.173 -0.085 -15.642 1.00 92.94 88 LEU A CA 1
ATOM 669 C C . LEU A 1 88 ? 10.416 -0.973 -15.637 1.00 92.94 88 LEU A C 1
ATOM 671 O O . LEU A 1 88 ? 11.087 -1.112 -14.618 1.00 92.94 88 LEU A O 1
ATOM 675 N N . ALA A 1 89 ? 10.768 -1.505 -16.810 1.00 90.00 89 ALA A N 1
ATOM 676 C CA . ALA A 1 89 ? 12.032 -2.218 -16.996 1.00 90.00 89 ALA A CA 1
ATOM 677 C C . ALA A 1 89 ? 13.247 -1.308 -16.741 1.00 90.00 89 ALA A C 1
ATOM 679 O O . ALA A 1 89 ? 14.274 -1.768 -16.252 1.00 90.00 89 ALA A O 1
ATOM 680 N N . ARG A 1 90 ? 13.138 -0.018 -17.094 1.00 87.19 90 ARG A N 1
ATOM 681 C CA . ARG A 1 90 ? 14.164 1.011 -16.875 1.00 87.19 90 ARG A CA 1
ATOM 682 C C . ARG A 1 90 ? 13.498 2.343 -16.534 1.00 87.19 90 ARG A C 1
ATOM 684 O O . ARG A 1 90 ? 12.611 2.793 -17.255 1.00 87.19 90 ARG A O 1
ATOM 691 N N . TRP A 1 91 ? 13.928 2.968 -15.439 1.00 87.88 91 TRP A N 1
ATOM 692 C CA . TRP A 1 91 ? 13.288 4.163 -14.863 1.00 87.88 91 TRP A CA 1
ATOM 693 C C . TRP A 1 91 ? 13.878 5.497 -15.345 1.00 87.88 91 TRP A C 1
ATOM 695 O O . TRP A 1 91 ? 13.302 6.551 -15.089 1.00 87.88 91 TRP A O 1
ATOM 705 N N . THR A 1 92 ? 15.012 5.482 -16.049 1.00 84.50 92 THR A N 1
ATOM 706 C CA . THR A 1 92 ? 15.790 6.699 -16.353 1.00 84.50 92 THR A CA 1
ATOM 707 C C . THR A 1 92 ? 16.043 6.941 -17.838 1.00 84.50 92 THR A C 1
ATOM 709 O O . THR A 1 92 ? 16.627 7.968 -18.183 1.00 84.50 92 THR A O 1
ATOM 712 N N . ASP A 1 93 ? 15.593 6.054 -18.721 1.00 88.00 93 ASP A N 1
ATOM 713 C CA . ASP A 1 93 ? 15.977 6.067 -20.138 1.00 88.00 93 ASP A CA 1
ATOM 714 C C . ASP A 1 93 ? 15.220 7.088 -20.986 1.00 88.00 93 ASP A C 1
ATOM 716 O O . ASP A 1 93 ? 15.753 7.622 -21.956 1.00 88.00 93 ASP A O 1
ATOM 720 N N . THR A 1 94 ? 13.969 7.368 -20.633 1.00 91.88 94 THR A N 1
ATOM 721 C CA . THR A 1 94 ? 13.092 8.256 -21.400 1.00 91.88 94 THR A CA 1
ATOM 722 C C . THR A 1 94 ? 12.537 9.361 -20.513 1.00 91.88 94 THR A C 1
ATOM 724 O O . THR A 1 94 ? 12.555 9.272 -19.283 1.00 91.88 94 THR A O 1
ATOM 727 N N . HIS A 1 95 ? 12.032 10.425 -21.136 1.00 90.50 95 HIS A N 1
ATOM 728 C CA . HIS A 1 95 ? 11.313 11.477 -20.420 1.00 90.50 95 HIS A CA 1
ATOM 729 C C . HIS A 1 95 ? 10.131 10.901 -19.619 1.00 90.50 95 HIS A C 1
ATOM 731 O O . HIS A 1 95 ? 9.992 11.180 -18.429 1.00 90.50 95 HIS A O 1
ATOM 737 N N . ASP A 1 96 ? 9.344 10.021 -20.241 1.00 88.69 96 ASP A N 1
ATOM 738 C CA . ASP A 1 96 ? 8.183 9.391 -19.606 1.00 88.69 96 ASP A CA 1
ATOM 739 C C . ASP A 1 96 ? 8.575 8.470 -18.447 1.00 88.69 96 ASP A C 1
ATOM 741 O O . ASP A 1 96 ? 7.895 8.454 -17.421 1.00 88.69 96 ASP A O 1
ATOM 745 N N . ALA A 1 97 ? 9.696 7.749 -18.566 1.00 90.50 97 ALA A N 1
ATOM 746 C CA . ALA A 1 97 ? 10.215 6.916 -17.486 1.00 90.50 97 ALA A CA 1
ATOM 747 C C . ALA A 1 97 ? 10.604 7.760 -16.264 1.00 90.50 97 ALA A C 1
ATOM 749 O O . ALA A 1 97 ? 10.226 7.427 -15.142 1.00 90.50 97 ALA A O 1
ATOM 750 N N . ARG A 1 98 ? 11.267 8.906 -16.477 1.00 91.62 98 ARG A N 1
ATOM 751 C CA . ARG A 1 98 ? 11.620 9.838 -15.392 1.00 91.62 98 ARG A CA 1
ATOM 752 C C . ARG A 1 98 ? 10.384 10.466 -14.752 1.00 91.62 98 ARG A C 1
ATOM 754 O O . ARG A 1 98 ? 10.326 10.592 -13.531 1.00 91.62 98 ARG A O 1
ATOM 761 N N . ALA A 1 99 ? 9.376 10.817 -15.552 1.00 93.25 99 ALA A N 1
ATOM 762 C CA . ALA A 1 99 ? 8.105 11.317 -15.036 1.00 93.25 99 ALA A CA 1
ATOM 763 C C . ALA A 1 99 ? 7.388 10.260 -14.174 1.00 93.25 99 ALA A C 1
ATOM 765 O O . ALA A 1 99 ? 6.890 10.580 -13.094 1.00 93.25 99 ALA A O 1
ATOM 766 N N . ALA A 1 100 ? 7.376 8.995 -14.606 1.00 93.06 100 ALA A N 1
ATOM 767 C CA . ALA A 1 100 ? 6.845 7.886 -13.816 1.00 93.06 100 ALA A CA 1
ATOM 768 C C . ALA A 1 100 ? 7.656 7.648 -12.530 1.00 93.06 100 ALA A C 1
ATOM 770 O O . ALA A 1 100 ? 7.062 7.456 -11.472 1.00 93.06 100 ALA A O 1
ATOM 771 N N . ALA A 1 101 ? 8.990 7.734 -12.590 1.00 93.12 101 ALA A N 1
ATOM 772 C CA . ALA A 1 101 ? 9.859 7.629 -11.417 1.00 93.12 101 ALA A CA 1
ATOM 773 C C . ALA A 1 101 ? 9.550 8.721 -10.379 1.00 93.12 101 ALA A C 1
ATOM 775 O O . ALA A 1 101 ? 9.469 8.437 -9.185 1.00 93.12 101 ALA A O 1
ATOM 776 N N . SER A 1 102 ? 9.310 9.958 -10.831 1.00 94.81 102 SER A N 1
ATOM 777 C CA . SER A 1 102 ? 8.904 11.055 -9.947 1.00 94.81 102 SER A CA 1
ATOM 778 C C . SER A 1 102 ? 7.566 10.766 -9.267 1.00 94.81 102 SER A C 1
ATOM 780 O O . SER A 1 102 ? 7.451 10.969 -8.063 1.00 94.81 102 SER A O 1
ATOM 782 N N . LYS A 1 103 ? 6.567 10.261 -10.006 1.00 96.56 103 LYS A N 1
ATOM 783 C CA . LYS A 1 103 ? 5.260 9.896 -9.433 1.00 96.56 103 LYS A CA 1
ATOM 784 C C . LYS A 1 103 ? 5.382 8.774 -8.408 1.00 96.56 103 LYS A C 1
ATOM 786 O O . LYS A 1 103 ? 4.811 8.884 -7.328 1.00 96.56 103 LYS A O 1
ATOM 791 N N . LEU A 1 104 ? 6.156 7.735 -8.727 1.00 96.81 104 LEU A N 1
ATOM 792 C CA . LEU A 1 104 ? 6.448 6.641 -7.803 1.00 96.81 104 LEU A CA 1
ATOM 793 C C . LEU A 1 104 ? 7.102 7.174 -6.522 1.00 96.81 104 LEU A C 1
ATOM 795 O O . LEU A 1 104 ? 6.649 6.861 -5.427 1.00 96.81 104 LEU A O 1
ATOM 799 N N . SER A 1 105 ? 8.124 8.023 -6.645 1.00 95.81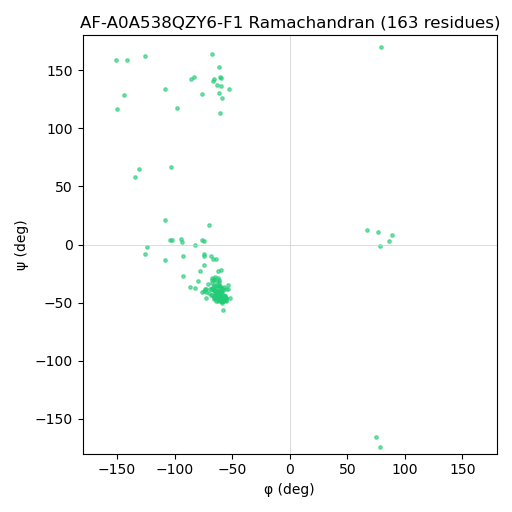 105 SER A N 1
ATOM 800 C CA . SER A 1 105 ? 8.819 8.608 -5.494 1.00 95.81 105 SER A CA 1
ATOM 801 C C . SER A 1 105 ? 7.888 9.444 -4.607 1.00 95.81 105 SER A C 1
ATOM 803 O O . SER A 1 105 ? 7.923 9.307 -3.381 1.00 95.81 105 SER A O 1
ATOM 805 N N . THR A 1 106 ? 7.014 10.259 -5.207 1.00 96.69 106 THR A N 1
ATOM 806 C CA . THR A 1 106 ? 5.993 11.017 -4.471 1.00 96.69 106 THR A CA 1
ATOM 807 C C . THR A 1 106 ? 5.027 10.086 -3.743 1.00 96.69 106 THR A C 1
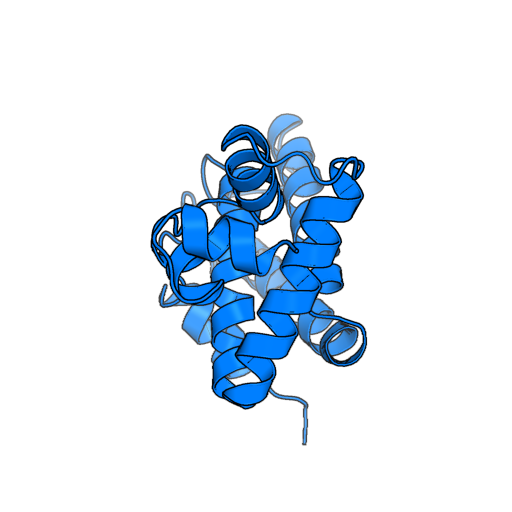ATOM 809 O O . THR A 1 106 ? 4.803 10.274 -2.550 1.00 96.69 106 THR A O 1
ATOM 812 N N . ALA A 1 107 ? 4.508 9.059 -4.416 1.00 97.44 107 ALA A N 1
ATOM 813 C CA . ALA A 1 107 ? 3.567 8.110 -3.826 1.00 97.44 107 ALA A CA 1
ATOM 814 C C . ALA A 1 107 ? 4.183 7.310 -2.668 1.00 97.44 107 ALA A C 1
ATOM 816 O O . ALA A 1 107 ? 3.567 7.183 -1.617 1.00 97.44 107 ALA A O 1
ATOM 817 N N . LEU A 1 108 ? 5.432 6.852 -2.805 1.00 97.38 108 LEU A N 1
ATOM 818 C CA . LEU A 1 108 ? 6.164 6.163 -1.735 1.00 97.38 108 LEU A CA 1
ATOM 819 C C . LEU A 1 108 ? 6.436 7.076 -0.531 1.00 97.38 108 LEU A C 1
ATOM 821 O O . LEU A 1 108 ? 6.328 6.649 0.619 1.00 97.38 108 LEU A O 1
ATOM 825 N N . SER A 1 109 ? 6.768 8.343 -0.786 1.00 95.75 109 SER A N 1
ATOM 826 C CA . SER A 1 109 ? 6.970 9.334 0.277 1.00 95.75 109 SER A CA 1
ATOM 827 C C . SER A 1 109 ? 5.673 9.600 1.037 1.00 95.75 109 SER A C 1
ATOM 829 O O . SER A 1 109 ? 5.663 9.638 2.266 1.00 95.75 109 SER A O 1
ATOM 831 N N . GLN A 1 110 ? 4.574 9.744 0.301 1.00 95.44 110 GLN A N 1
ATOM 832 C CA . GLN A 1 110 ? 3.250 10.000 0.844 1.00 95.44 110 GLN A CA 1
ATOM 833 C C . GLN A 1 110 ? 2.705 8.787 1.616 1.00 95.44 110 GLN A C 1
ATOM 835 O O . GLN A 1 110 ? 2.223 8.942 2.737 1.00 95.44 110 GLN A O 1
ATOM 840 N N . TRP A 1 111 ? 2.875 7.576 1.080 1.00 97.75 111 TRP A N 1
ATOM 841 C CA . TRP A 1 111 ? 2.580 6.319 1.771 1.00 97.75 111 TRP A CA 1
ATOM 842 C C . TRP A 1 111 ? 3.261 6.257 3.142 1.00 97.75 111 TRP A C 1
ATOM 844 O O . TRP A 1 111 ? 2.607 5.977 4.143 1.00 97.75 111 TRP A O 1
ATOM 854 N N . GLY A 1 112 ? 4.548 6.614 3.218 1.00 96.12 112 GLY A N 1
ATOM 855 C CA . GLY A 1 112 ? 5.277 6.658 4.486 1.00 96.12 112 GLY A CA 1
ATOM 856 C C . GLY A 1 112 ? 4.699 7.650 5.504 1.00 96.12 112 GLY A C 1
ATOM 857 O O . GLY A 1 112 ? 4.769 7.398 6.705 1.00 96.12 112 GLY A O 1
ATOM 858 N N . VAL A 1 113 ? 4.089 8.752 5.052 1.00 95.44 113 VAL A N 1
ATOM 859 C CA . VAL A 1 113 ? 3.390 9.708 5.930 1.00 95.44 113 VAL A CA 1
ATOM 860 C C . VAL A 1 113 ? 2.109 9.099 6.510 1.00 95.44 113 VAL A C 1
ATOM 862 O O . VAL A 1 113 ? 1.819 9.310 7.688 1.00 95.44 113 VAL A O 1
ATOM 865 N N . TYR A 1 114 ? 1.363 8.312 5.731 1.00 96.00 114 TYR A N 1
ATOM 866 C CA . TYR A 1 114 ? 0.117 7.669 6.179 1.00 96.00 114 TYR A CA 1
ATOM 867 C C . TYR A 1 114 ? 0.319 6.643 7.292 1.00 96.00 114 TYR A C 1
ATOM 869 O O . TYR A 1 114 ? -0.559 6.463 8.136 1.00 96.00 114 TYR A O 1
ATOM 877 N N . LEU A 1 115 ? 1.497 6.028 7.354 1.00 95.50 115 LEU A N 1
ATOM 878 C CA . LEU A 1 115 ? 1.851 5.074 8.408 1.00 95.50 115 LEU A CA 1
ATOM 879 C C . LEU A 1 115 ? 2.143 5.731 9.766 1.00 95.50 115 LEU A C 1
ATOM 881 O O . LEU A 1 115 ? 2.288 5.038 10.774 1.00 95.50 115 LEU A O 1
ATOM 885 N N . GLY A 1 116 ? 2.209 7.063 9.809 1.00 93.75 116 GLY A N 1
ATOM 886 C CA . GLY A 1 116 ? 2.469 7.817 11.027 1.00 93.75 116 GLY A CA 1
ATOM 887 C C . GLY A 1 116 ? 3.952 7.852 11.423 1.00 93.75 116 GLY A C 1
ATOM 888 O O . GLY A 1 116 ? 4.796 7.155 10.853 1.00 93.75 116 GLY A O 1
ATOM 889 N N . PRO A 1 117 ? 4.304 8.695 12.410 1.00 92.12 117 PRO A N 1
ATOM 890 C CA . PRO A 1 117 ? 5.695 8.970 12.767 1.00 92.12 117 PRO A CA 1
ATOM 891 C C . PRO A 1 117 ? 6.455 7.731 13.259 1.00 92.12 117 PRO A C 1
ATOM 893 O O . PRO A 1 117 ? 7.632 7.585 12.927 1.00 92.12 117 PRO A O 1
ATOM 896 N N . SER A 1 118 ? 5.788 6.822 13.978 1.00 90.12 118 SER A N 1
ATOM 897 C CA . SER A 1 118 ? 6.392 5.600 14.527 1.00 90.12 118 SER A CA 1
ATOM 898 C C . SER A 1 118 ? 6.924 4.655 13.445 1.00 90.12 118 SER A C 1
ATOM 900 O O . SER A 1 118 ? 7.915 3.971 13.661 1.00 90.12 118 SER A O 1
ATOM 902 N N . HIS A 1 119 ? 6.336 4.669 12.245 1.00 91.62 119 HIS A N 1
ATOM 903 C CA . HIS A 1 119 ? 6.717 3.774 11.147 1.00 91.62 119 HIS A CA 1
ATOM 904 C C . HIS A 1 119 ? 7.588 4.447 10.083 1.00 91.62 119 HIS A C 1
ATOM 906 O O . HIS A 1 119 ? 7.947 3.813 9.092 1.00 91.62 119 HIS A O 1
ATOM 912 N N . LYS A 1 120 ? 7.978 5.715 10.268 1.00 90.62 120 LYS A N 1
ATOM 913 C CA . LYS A 1 120 ? 8.710 6.491 9.253 1.00 90.62 120 LYS A CA 1
ATOM 914 C C . LYS A 1 120 ? 10.020 5.827 8.820 1.00 90.62 120 LYS A C 1
ATOM 916 O O . LYS A 1 120 ? 10.335 5.802 7.632 1.00 90.62 120 LYS A O 1
ATOM 921 N N . GLN A 1 121 ? 10.796 5.303 9.770 1.00 92.38 121 GLN A N 1
ATOM 922 C CA . GLN A 1 121 ? 12.074 4.654 9.457 1.00 92.38 121 GLN A CA 1
ATOM 923 C C . GLN A 1 121 ? 11.864 3.321 8.735 1.00 92.38 121 GLN A C 1
ATOM 925 O O . GLN A 1 121 ? 12.547 3.041 7.752 1.00 92.38 121 GLN A O 1
ATOM 930 N N . THR A 1 122 ? 10.889 2.531 9.185 1.00 93.94 122 THR A N 1
ATOM 931 C CA . THR A 1 122 ? 10.484 1.281 8.535 1.00 93.94 122 THR A CA 1
ATOM 932 C C . THR A 1 122 ? 10.014 1.520 7.103 1.00 93.94 122 THR A C 1
ATOM 934 O O . THR A 1 122 ? 10.502 0.868 6.182 1.00 93.94 122 THR A O 1
ATOM 937 N N . ALA A 1 123 ? 9.158 2.521 6.893 1.00 95.56 123 ALA A N 1
ATOM 938 C CA . ALA A 1 123 ? 8.698 2.926 5.572 1.00 95.56 123 ALA A CA 1
ATOM 939 C C . ALA A 1 123 ? 9.871 3.321 4.663 1.00 95.56 123 ALA A C 1
ATOM 941 O O . ALA A 1 123 ? 9.975 2.833 3.542 1.00 95.56 123 ALA A O 1
ATOM 942 N N . ALA A 1 124 ? 10.803 4.142 5.159 1.00 94.75 124 ALA A N 1
ATOM 943 C CA . ALA A 1 124 ? 11.978 4.549 4.393 1.00 94.75 124 ALA A CA 1
ATOM 944 C C . ALA A 1 124 ? 12.856 3.352 3.983 1.00 94.75 124 ALA A C 1
ATOM 946 O O . ALA A 1 124 ? 13.260 3.261 2.823 1.00 94.75 124 ALA A O 1
ATOM 947 N N . ARG A 1 125 ? 13.119 2.408 4.902 1.00 95.75 125 ARG A N 1
ATOM 948 C CA . ARG A 1 125 ? 13.872 1.179 4.594 1.00 95.75 125 ARG A CA 1
ATOM 949 C C . ARG A 1 125 ? 13.178 0.348 3.517 1.00 95.75 125 ARG A C 1
ATOM 951 O O . ARG A 1 125 ? 13.833 -0.075 2.568 1.00 95.75 125 ARG A O 1
ATOM 958 N N . LEU A 1 126 ? 11.869 0.144 3.645 1.00 97.00 126 LEU A N 1
ATOM 959 C CA . LEU A 1 126 ? 11.090 -0.647 2.695 1.00 97.00 126 LEU A CA 1
ATOM 960 C C . LEU A 1 126 ? 11.051 0.004 1.308 1.00 97.00 126 LEU A C 1
ATOM 962 O O . LEU A 1 126 ? 11.300 -0.674 0.313 1.00 97.00 126 LEU A O 1
ATOM 966 N N . CYS A 1 127 ? 10.811 1.316 1.238 1.00 95.88 127 CYS A N 1
ATOM 967 C CA . CYS A 1 127 ? 10.843 2.073 -0.014 1.00 95.88 127 CYS A CA 1
ATOM 968 C C . CYS A 1 127 ? 12.204 1.956 -0.707 1.00 95.88 127 CYS A C 1
ATOM 970 O O . CYS A 1 127 ? 12.258 1.683 -1.905 1.00 95.88 127 CYS A O 1
ATOM 972 N N . ASN A 1 128 ? 13.300 2.105 0.043 1.00 95.44 128 ASN A N 1
ATOM 973 C CA . ASN A 1 128 ? 14.649 1.956 -0.500 1.00 95.44 128 ASN A CA 1
ATOM 974 C C . ASN A 1 128 ? 14.881 0.541 -1.048 1.00 95.44 128 ASN A C 1
ATOM 976 O O . ASN A 1 128 ? 15.357 0.402 -2.172 1.00 95.44 128 ASN A O 1
ATOM 980 N N . ALA A 1 129 ? 14.478 -0.496 -0.308 1.00 95.62 129 ALA A N 1
ATOM 981 C CA . ALA A 1 129 ? 14.604 -1.883 -0.750 1.00 95.62 129 ALA A CA 1
ATOM 982 C C . ALA A 1 129 ? 13.770 -2.181 -2.009 1.00 95.62 129 ALA A C 1
ATOM 984 O O . ALA A 1 129 ? 14.233 -2.879 -2.910 1.00 95.62 129 ALA A O 1
ATOM 985 N N . MET A 1 130 ? 12.553 -1.633 -2.109 1.00 95.38 130 MET A N 1
ATOM 986 C CA . MET A 1 130 ? 11.717 -1.766 -3.305 1.00 95.38 130 MET A CA 1
ATOM 987 C C . MET A 1 130 ? 12.377 -1.101 -4.522 1.00 95.38 130 MET A C 1
ATOM 989 O O . MET A 1 130 ? 12.434 -1.697 -5.598 1.00 95.38 130 MET A O 1
ATOM 993 N N . ILE A 1 131 ? 12.915 0.110 -4.349 1.00 93.00 131 ILE A N 1
ATOM 994 C CA . ILE A 1 131 ? 13.627 0.841 -5.405 1.00 93.00 131 ILE A CA 1
ATOM 995 C C . ILE A 1 131 ? 14.877 0.066 -5.854 1.00 93.00 131 ILE A C 1
ATOM 997 O O . ILE A 1 131 ? 15.091 -0.116 -7.052 1.00 93.00 131 ILE A O 1
ATOM 1001 N N . GLU A 1 132 ? 15.673 -0.444 -4.914 1.00 92.50 132 GLU A N 1
ATOM 1002 C CA . GLU A 1 132 ? 16.875 -1.240 -5.192 1.00 92.50 132 GLU A CA 1
ATOM 1003 C C . GLU A 1 132 ? 16.551 -2.547 -5.935 1.00 92.50 132 GLU A C 1
ATOM 1005 O O . GLU A 1 132 ? 17.175 -2.859 -6.956 1.00 92.50 132 GLU A O 1
ATOM 1010 N N . ARG A 1 133 ? 15.522 -3.286 -5.496 1.00 91.81 133 ARG A N 1
ATOM 1011 C CA . ARG A 1 133 ? 15.021 -4.468 -6.221 1.00 91.81 133 ARG A CA 1
ATOM 1012 C C . ARG A 1 133 ? 14.557 -4.117 -7.634 1.00 91.81 133 ARG A C 1
ATOM 1014 O O . ARG A 1 133 ? 14.779 -4.886 -8.567 1.00 91.81 133 ARG A O 1
ATOM 1021 N N . GLY A 1 134 ? 13.940 -2.952 -7.808 1.00 87.44 134 GLY A N 1
ATOM 1022 C CA . GLY A 1 134 ? 13.565 -2.443 -9.120 1.00 87.44 134 GLY A CA 1
ATOM 1023 C C . GLY A 1 134 ? 14.766 -2.213 -10.035 1.00 87.44 134 GLY A C 1
ATOM 1024 O O . GLY A 1 134 ? 14.745 -2.652 -11.181 1.00 87.44 134 GLY A O 1
ATOM 1025 N N . TYR A 1 135 ? 15.823 -1.567 -9.535 1.00 83.50 135 TYR A N 1
ATOM 1026 C CA . TYR A 1 135 ? 17.036 -1.288 -10.316 1.00 83.50 135 TYR A CA 1
ATOM 1027 C C . TYR A 1 135 ? 17.836 -2.540 -10.678 1.00 83.50 135 TYR A C 1
ATOM 1029 O O . TYR A 1 135 ? 18.468 -2.578 -11.731 1.00 83.50 135 TYR A O 1
ATOM 1037 N N . THR A 1 136 ? 17.794 -3.568 -9.833 1.00 87.56 136 THR A N 1
ATOM 1038 C CA . THR A 1 136 ? 18.468 -4.853 -10.079 1.00 87.56 136 THR A CA 1
ATOM 1039 C C . THR A 1 136 ? 17.662 -5.798 -10.979 1.00 87.56 136 THR A C 1
ATOM 1041 O O . THR A 1 136 ? 18.128 -6.893 -11.284 1.00 87.56 136 THR A O 1
ATOM 1044 N N . GLY A 1 137 ? 16.468 -5.390 -11.431 1.00 85.44 137 GLY A N 1
ATOM 1045 C CA . GLY A 1 137 ? 15.595 -6.197 -12.289 1.00 85.44 137 GLY A CA 1
ATOM 1046 C C . GLY A 1 137 ? 14.841 -7.309 -11.554 1.00 85.44 137 GLY A C 1
ATOM 1047 O O . GLY A 1 137 ? 14.227 -8.156 -12.198 1.00 85.44 137 GLY A O 1
ATOM 1048 N N . ALA A 1 138 ? 14.861 -7.312 -10.217 1.00 89.50 138 ALA A N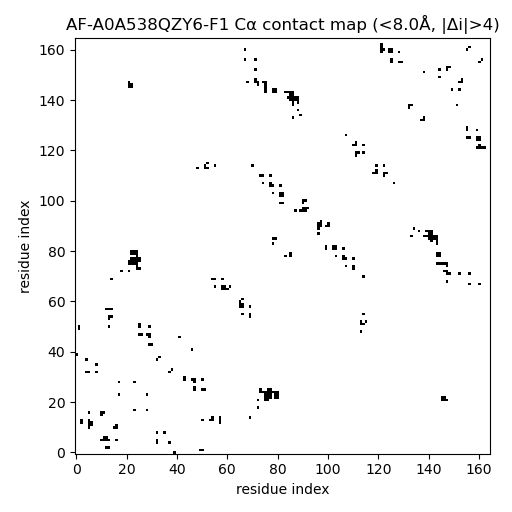 1
ATOM 1049 C CA . ALA A 1 138 ? 14.154 -8.296 -9.399 1.00 89.50 138 ALA A CA 1
ATOM 1050 C C . ALA A 1 138 ? 12.633 -8.057 -9.353 1.00 89.50 138 ALA A C 1
ATOM 1052 O O . ALA A 1 138 ? 11.885 -8.963 -8.991 1.00 89.50 138 ALA A O 1
ATOM 1053 N N . ILE A 1 139 ? 12.166 -6.858 -9.723 1.00 94.75 139 ILE A N 1
ATOM 1054 C CA . ILE A 1 139 ? 10.743 -6.576 -9.946 1.00 94.75 139 ILE A CA 1
ATOM 1055 C C . ILE A 1 139 ? 10.458 -6.669 -11.455 1.00 94.75 139 ILE A C 1
ATOM 1057 O O . ILE A 1 139 ? 11.025 -5.880 -12.219 1.00 94.75 139 ILE A O 1
ATOM 1061 N N . PRO A 1 140 ? 9.598 -7.604 -11.907 1.00 95.31 140 PRO A N 1
ATOM 1062 C CA . PRO A 1 140 ? 9.301 -7.783 -13.324 1.00 95.31 140 PRO A CA 1
ATOM 1063 C C . PRO A 1 140 ? 8.696 -6.531 -13.962 1.00 95.31 140 PRO A C 1
ATOM 1065 O O . PRO A 1 140 ? 7.865 -5.848 -13.364 1.00 95.31 140 PRO A O 1
ATOM 1068 N N . ALA A 1 141 ? 9.047 -6.262 -15.219 1.00 94.75 141 ALA A N 1
ATOM 1069 C CA . ALA A 1 141 ? 8.390 -5.212 -15.989 1.00 94.75 141 ALA A CA 1
ATOM 1070 C C . ALA A 1 141 ? 6.882 -5.496 -16.116 1.00 94.75 141 ALA A C 1
ATOM 1072 O O . ALA A 1 141 ? 6.471 -6.626 -16.378 1.00 94.75 141 ALA A O 1
ATOM 1073 N N . GLY A 1 142 ? 6.061 -4.467 -15.927 1.00 96.00 142 GLY A N 1
ATOM 1074 C CA . GLY A 1 142 ? 4.604 -4.578 -15.891 1.00 96.00 142 GLY A CA 1
ATOM 1075 C C . GLY A 1 142 ? 4.042 -5.118 -14.574 1.00 96.00 142 GLY A C 1
ATOM 1076 O O . GLY A 1 142 ? 2.821 -5.186 -14.443 1.00 96.00 142 GLY A O 1
ATOM 1077 N N . TRP A 1 143 ? 4.880 -5.466 -13.588 1.00 97.69 143 TRP A N 1
ATOM 1078 C CA . TRP A 1 143 ? 4.387 -5.852 -12.266 1.00 97.69 143 TRP A CA 1
ATOM 1079 C C . TRP A 1 143 ? 3.629 -4.691 -11.616 1.00 97.69 143 TRP A C 1
ATOM 1081 O O . TRP A 1 143 ? 4.106 -3.557 -11.571 1.00 97.69 143 TRP A O 1
ATOM 1091 N N . LEU A 1 144 ? 2.435 -4.987 -11.119 1.00 97.50 144 LEU A N 1
ATOM 1092 C CA . LEU A 1 144 ? 1.597 -4.080 -10.351 1.00 97.50 144 LEU A CA 1
ATOM 1093 C C . LEU A 1 144 ? 0.782 -4.954 -9.396 1.00 97.50 144 LEU A C 1
ATOM 1095 O O . LEU A 1 144 ? 0.007 -5.786 -9.887 1.00 97.50 144 LEU A O 1
ATOM 1099 N N . PRO A 1 145 ? 0.953 -4.819 -8.071 1.00 97.19 145 PRO A N 1
ATOM 1100 C CA . PRO A 1 145 ? 0.215 -5.648 -7.135 1.00 97.19 145 PRO A CA 1
ATOM 1101 C C . PRO A 1 145 ? -1.279 -5.317 -7.232 1.00 97.19 145 PRO A C 1
ATOM 1103 O O . PRO A 1 145 ? -1.660 -4.164 -7.447 1.00 97.19 145 PRO A O 1
ATOM 1106 N N . ARG A 1 146 ? -2.131 -6.339 -7.112 1.00 96.06 146 ARG A N 1
ATOM 1107 C CA . ARG A 1 146 ? -3.600 -6.194 -7.180 1.00 96.06 146 ARG A CA 1
ATOM 1108 C C . ARG A 1 146 ? -4.284 -6.387 -5.835 1.00 96.06 146 ARG A C 1
ATOM 1110 O O . ARG A 1 146 ? -5.455 -6.046 -5.703 1.00 96.06 146 ARG A O 1
ATOM 1117 N N . ASP A 1 147 ? -3.556 -6.917 -4.864 1.00 94.56 147 ASP A N 1
ATOM 1118 C CA . ASP A 1 147 ? -4.024 -7.245 -3.528 1.00 94.56 147 ASP A CA 1
ATOM 1119 C C . ASP A 1 147 ? -2.847 -7.138 -2.532 1.00 94.56 147 ASP A C 1
ATOM 1121 O O . ASP A 1 147 ? -1.681 -7.143 -2.948 1.00 94.56 147 ASP A O 1
ATOM 1125 N N . PRO A 1 148 ? -3.119 -6.967 -1.224 1.00 95.75 148 PRO A N 1
ATOM 1126 C CA . PRO A 1 148 ? -2.079 -6.779 -0.211 1.00 95.75 148 PRO A CA 1
ATOM 1127 C C . PRO A 1 148 ? -1.211 -8.015 0.048 1.00 95.75 148 PRO A C 1
ATOM 1129 O O . PRO A 1 148 ? -0.220 -7.895 0.767 1.00 95.75 148 PRO A O 1
ATOM 1132 N N . ASP A 1 149 ? -1.571 -9.177 -0.493 1.00 96.62 149 ASP A N 1
ATOM 1133 C CA . ASP A 1 149 ? -0.869 -10.443 -0.305 1.00 96.62 149 ASP A CA 1
ATOM 1134 C C . ASP A 1 149 ? -0.116 -10.863 -1.594 1.00 96.62 149 ASP A C 1
ATOM 1136 O O . ASP A 1 149 ? 0.280 -12.019 -1.752 1.00 96.62 149 ASP A O 1
ATOM 1140 N N . ASP A 1 150 ? 0.161 -9.899 -2.488 1.00 97.69 150 ASP A N 1
ATOM 1141 C CA . ASP A 1 150 ? 1.074 -10.058 -3.625 1.00 97.69 150 ASP A CA 1
ATOM 1142 C C . ASP A 1 150 ? 2.439 -10.594 -3.167 1.00 97.69 150 ASP A C 1
ATOM 1144 O O . ASP A 1 150 ? 3.042 -10.103 -2.211 1.00 97.69 150 ASP A O 1
ATOM 1148 N N . VAL A 1 151 ? 2.956 -11.590 -3.888 1.00 96.88 151 VAL A N 1
ATOM 1149 C CA . VAL A 1 151 ? 4.171 -12.322 -3.504 1.00 96.88 151 VAL A CA 1
ATOM 1150 C C . VAL A 1 151 ? 5.404 -11.423 -3.345 1.00 96.88 151 VAL A C 1
ATOM 1152 O O . VAL A 1 151 ? 6.170 -11.603 -2.399 1.00 96.88 151 VAL A O 1
ATOM 1155 N N . ILE A 1 152 ? 5.588 -10.417 -4.208 1.00 96.38 152 ILE A N 1
ATOM 1156 C CA . ILE A 1 152 ? 6.736 -9.503 -4.133 1.00 96.38 152 ILE A CA 1
ATOM 1157 C C . ILE A 1 152 ? 6.567 -8.555 -2.944 1.00 96.38 152 ILE A C 1
ATOM 1159 O O . ILE A 1 152 ? 7.543 -8.272 -2.241 1.00 96.38 152 ILE A O 1
ATOM 1163 N N . LEU A 1 153 ? 5.339 -8.090 -2.683 1.00 96.62 153 LEU A N 1
ATOM 1164 C CA . LEU A 1 153 ? 5.050 -7.301 -1.485 1.00 96.62 153 LEU A CA 1
ATOM 1165 C C . LEU A 1 153 ? 5.299 -8.112 -0.213 1.00 96.62 153 LEU A C 1
ATOM 1167 O O . LEU A 1 153 ? 6.003 -7.631 0.672 1.00 96.62 153 LEU A O 1
ATOM 1171 N N . LEU A 1 154 ? 4.789 -9.340 -0.124 1.00 96.88 154 LEU A N 1
ATOM 1172 C CA . LEU A 1 154 ? 5.006 -10.211 1.031 1.00 96.88 154 LEU A CA 1
ATOM 1173 C C . LEU A 1 154 ? 6.497 -10.422 1.303 1.00 96.88 154 LEU A C 1
ATOM 1175 O O . LEU A 1 154 ? 6.937 -10.289 2.445 1.00 96.88 154 LEU A O 1
ATOM 1179 N N . GLU A 1 155 ? 7.298 -10.678 0.268 1.00 95.69 155 GLU A N 1
ATOM 1180 C CA . GLU A 1 155 ? 8.747 -10.817 0.414 1.00 95.69 155 GLU A CA 1
ATOM 1181 C C . GLU A 1 155 ? 9.440 -9.536 0.891 1.00 95.69 155 GLU A C 1
ATOM 1183 O O . GLU A 1 155 ? 10.361 -9.605 1.710 1.00 95.69 155 GLU A O 1
ATOM 1188 N N . LEU A 1 156 ? 9.046 -8.375 0.360 1.00 96.00 156 LEU A N 1
ATOM 1189 C CA . LEU A 1 156 ? 9.601 -7.084 0.767 1.00 96.00 156 LEU A CA 1
ATOM 1190 C C . LEU A 1 156 ? 9.274 -6.788 2.232 1.00 96.00 156 LEU A C 1
ATOM 1192 O O . LEU A 1 156 ? 10.172 -6.455 3.004 1.00 96.00 156 LEU A O 1
ATOM 1196 N N . PHE A 1 157 ? 8.013 -6.949 2.629 1.00 96.38 157 PHE A N 1
ATOM 1197 C CA . PHE A 1 157 ? 7.577 -6.687 3.998 1.00 96.38 157 PHE A CA 1
ATOM 1198 C C . PHE A 1 157 ? 8.218 -7.665 4.983 1.00 96.38 157 PHE A C 1
ATOM 1200 O O . PHE A 1 157 ? 8.822 -7.222 5.954 1.00 96.38 157 PHE A O 1
ATOM 1207 N N . THR A 1 158 ? 8.243 -8.964 4.674 1.00 94.75 158 THR A N 1
ATOM 1208 C CA . THR A 1 158 ? 8.892 -9.977 5.528 1.00 94.75 158 THR A CA 1
ATOM 1209 C C . THR A 1 158 ? 10.350 -9.629 5.853 1.00 94.75 158 THR A C 1
ATOM 1211 O O . THR A 1 158 ? 10.828 -9.920 6.945 1.00 94.75 158 THR A O 1
ATOM 1214 N N . ARG A 1 159 ? 11.081 -9.010 4.916 1.00 93.00 159 ARG A N 1
ATOM 1215 C CA . ARG A 1 159 ? 12.508 -8.690 5.092 1.00 93.00 159 ARG A CA 1
ATOM 1216 C C . ARG A 1 159 ? 12.781 -7.296 5.652 1.00 93.00 159 ARG A C 1
ATOM 1218 O O . ARG A 1 159 ? 13.843 -7.090 6.231 1.00 93.00 159 ARG A O 1
ATOM 1225 N N . HIS A 1 160 ? 11.886 -6.335 5.425 1.00 94.38 160 HIS A N 1
ATOM 1226 C CA . HIS A 1 160 ? 12.177 -4.913 5.656 1.00 94.38 160 HIS A CA 1
ATOM 1227 C C . HIS A 1 160 ? 11.173 -4.199 6.573 1.00 94.38 160 HIS A C 1
ATOM 1229 O O . HIS A 1 160 ? 11.426 -3.051 6.949 1.00 94.38 160 HIS A O 1
ATOM 1235 N N . TRP A 1 161 ? 10.063 -4.849 6.939 1.00 91.69 161 TRP A N 1
ATOM 1236 C CA . TRP A 1 161 ? 9.023 -4.276 7.797 1.00 91.69 161 TRP A CA 1
ATOM 1237 C C . TRP A 1 161 ? 9.349 -4.363 9.290 1.00 91.69 161 TRP A C 1
ATOM 1239 O O . TRP A 1 161 ? 9.094 -3.423 10.038 1.00 91.69 161 TRP A O 1
ATOM 1249 N N . THR A 1 162 ? 9.960 -5.455 9.740 1.00 79.50 162 THR A N 1
ATOM 1250 C CA . THR A 1 162 ? 10.407 -5.572 11.131 1.00 79.50 162 THR A CA 1
ATOM 1251 C C . THR A 1 162 ? 11.536 -4.584 11.428 1.00 79.50 162 THR A C 1
ATOM 1253 O O . THR A 1 162 ? 12.409 -4.331 10.589 1.00 79.50 162 THR A O 1
ATOM 1256 N N . GLU A 1 163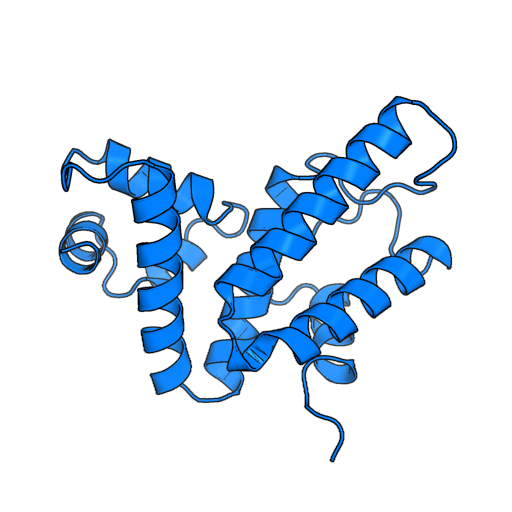 ? 11.516 -3.992 12.622 1.00 56.00 163 GLU A N 1
ATOM 1257 C CA . GLU A 1 163 ? 12.667 -3.247 13.133 1.00 56.00 163 GLU A CA 1
ATOM 1258 C C . GLU A 1 163 ? 13.881 -4.186 13.220 1.00 56.00 163 GLU A C 1
ATOM 1260 O O . GLU A 1 163 ? 13.708 -5.374 13.511 1.00 56.00 163 GLU A O 1
ATOM 1265 N N . PRO A 1 164 ? 15.106 -3.706 12.939 1.00 42.72 164 PRO A N 1
ATOM 1266 C CA . PRO A 1 164 ? 16.281 -4.453 13.350 1.00 42.72 164 PRO A CA 1
ATOM 1267 C C . PRO A 1 164 ? 16.218 -4.605 14.874 1.00 42.72 164 PRO A C 1
ATOM 1269 O O . PRO A 1 164 ? 16.051 -3.604 15.572 1.00 42.72 164 PRO A O 1
ATOM 1272 N N . LEU A 1 165 ? 16.305 -5.851 15.348 1.00 36.25 165 LEU A N 1
ATOM 1273 C CA . LEU A 1 165 ? 16.575 -6.167 16.752 1.00 36.25 165 LEU A CA 1
ATOM 1274 C C . LEU A 1 165 ? 17.848 -5.462 17.237 1.00 36.25 165 LEU A C 1
ATOM 1276 O O . LEU A 1 165 ? 18.806 -5.369 16.431 1.00 36.25 165 LEU A O 1
#

Radius of gyration: 15.98 Å; Cα contacts (8 Å, |Δi|>4): 193; chains: 1; bounding box: 42×33×39 Å

Foldseek 3Di:
DLCVLCVVVVHNALVRLLQVVQQAALLRSLVVSCVSPPDPVDDSVVSSLVSLVRQLVVQVVVPPVSLLLVLLSNLLNLQCVLPVQDAALDQPDDPVSVSSVVSLVVSLQVSLVSSPPVCNVLSVQLSVVVVVCSVVCVQPHSDGDRHSVPPVNVVSCVVRVDDDD

Sequence (165 aa):
MLLEIVHACGFRTITAFAEARPTASLRQLADDLQADGRSLGLSPGAWERQLAELWREEAELLGAAGIERMARRLLVGELAAAIPKGWLARWTDTHDARAAASKLSTALSQWGVYLGPSHKQTAARLCNAMIERGYTGAIPAGWLPRDPDDVILLELFTRHWTEPL

Mean predicted aligned error: 4.03 Å

Secondary structure (DSSP, 8-state):
-HHHHHHHTT-SSHHHHHHTSTT--HHHHHHHHHHTT---S--HHHHHHHHHHHHHHHHHTT-HHHHHHHHHHHHHHHHHHH-TT---S-SSSSHHHHHHHHHHHHHHHHHHHHT-GGGHHHHHHHHHHHHHHHHTT-SPTT---SSTT-HHHHHHHHHHTSPP-